Protein AF-A0A359GYM9-F1 (afdb_monomer_lite)

Radius of gyration: 19.68 Å; chains: 1; bounding box: 52×18×53 Å

Secondary structure (DSSP, 8-state):
--GGGS--TTSS-SSHHHHHHHHHHHTTS--------PPPP-TT-EEEEEEEEE-TTSPEEEEEE-B--HHHHHHHHHHHHHHHHHHHHTT-S---PPP--SB-----

Foldseek 3Di:
DQLLPDDPVPPDDSDDDVNVVSSVVCVPVDDDDDDDDDQDDDPQWDKDFDPPDADPVRHTDIDTRDWGDPVQQVVRVVVLVVVVVVCVVVPDPDDDGDHPDIDPDDDD

Sequence (108 aa):
MSAAKMSTFGESRNWGSEWKAFIMENADRGNTSYIQKTTLPYEGNYLDLDPSVKDPLGFPVTRITARYRENEKRIAAFASDKMEQWYLEAGATKVIKTGPGNAMGATT

pLDDT: mean 89.86, std 9.43, range [43.38, 97.88]

Structure (mmCIF, N/CA/C/O backbone):
data_AF-A0A359GYM9-F1
#
_entry.id   AF-A0A359GYM9-F1
#
loop_
_atom_site.group_PDB
_atom_site.id
_atom_site.type_symbol
_atom_site.label_atom_id
_atom_site.label_alt_id
_atom_site.label_comp_id
_atom_site.label_asym_id
_atom_site.label_entity_id
_atom_site.label_seq_id
_atom_site.pdbx_PDB_ins_code
_atom_site.Cartn_x
_atom_site.Cartn_y
_atom_site.Cartn_z
_atom_site.occupancy
_atom_site.B_iso_or_equiv
_atom_site.auth_seq_id
_atom_site.auth_comp_id
_atom_site.auth_asym_id
_atom_site.auth_atom_id
_atom_site.pdbx_PDB_model_num
ATOM 1 N N . MET A 1 1 ? -17.772 9.044 -3.019 1.00 46.84 1 MET A N 1
ATOM 2 C CA . MET A 1 1 ? -18.162 7.612 -3.041 1.00 46.84 1 MET A CA 1
ATOM 3 C C . MET A 1 1 ? -17.416 6.835 -1.943 1.00 46.84 1 MET A C 1
ATOM 5 O O . MET A 1 1 ? -16.571 6.015 -2.274 1.00 46.84 1 MET A O 1
ATOM 9 N N . SER A 1 2 ? -17.668 7.104 -0.654 1.00 70.44 2 SER A N 1
ATOM 10 C CA . SER A 1 2 ? -16.809 6.582 0.435 1.00 70.44 2 SER A CA 1
ATOM 11 C C . SER A 1 2 ? -17.488 5.488 1.274 1.00 70.44 2 SER A C 1
ATOM 13 O O . SER A 1 2 ? -17.045 4.345 1.265 1.00 70.44 2 SER A O 1
ATOM 15 N N . ALA A 1 3 ? -18.639 5.777 1.893 1.00 72.19 3 ALA A N 1
ATOM 16 C CA . ALA A 1 3 ? -19.253 4.854 2.853 1.00 72.19 3 ALA A CA 1
ATOM 17 C C . ALA A 1 3 ? -19.797 3.554 2.228 1.00 72.19 3 ALA A C 1
ATOM 19 O O . ALA A 1 3 ? -19.613 2.482 2.783 1.00 72.19 3 ALA A O 1
ATOM 20 N N . ALA A 1 4 ? -20.382 3.595 1.024 1.00 77.69 4 ALA A N 1
ATOM 21 C CA . ALA A 1 4 ? -20.973 2.402 0.400 1.00 77.69 4 ALA A CA 1
ATOM 22 C C . ALA A 1 4 ? -19.963 1.280 0.064 1.00 77.69 4 ALA A C 1
ATOM 24 O O . ALA A 1 4 ? -20.370 0.154 -0.207 1.00 77.69 4 ALA A O 1
ATOM 25 N N . LYS A 1 5 ? -18.658 1.585 0.059 1.00 79.38 5 LYS A N 1
ATOM 26 C CA . LYS A 1 5 ? -17.575 0.610 -0.143 1.00 79.38 5 LYS A CA 1
ATOM 27 C C . LYS A 1 5 ? -16.851 0.247 1.158 1.00 79.38 5 LYS A C 1
ATOM 29 O O . LYS A 1 5 ? -15.854 -0.468 1.098 1.00 79.38 5 LYS A O 1
ATOM 34 N N . MET A 1 6 ? -17.304 0.745 2.311 1.00 83.06 6 MET A N 1
ATOM 35 C CA . MET A 1 6 ? -16.672 0.417 3.585 1.00 83.06 6 MET A CA 1
ATOM 36 C C . MET A 1 6 ? -16.801 -1.079 3.876 1.00 83.06 6 MET A C 1
ATOM 38 O O . MET A 1 6 ? -17.811 -1.708 3.551 1.00 83.06 6 MET A O 1
ATOM 42 N N . SER A 1 7 ? -15.773 -1.646 4.503 1.00 85.88 7 SER A N 1
ATOM 43 C CA . SER A 1 7 ? -15.853 -3.010 5.011 1.00 85.88 7 SER A CA 1
ATOM 44 C C . SER A 1 7 ? -16.909 -3.079 6.110 1.00 85.88 7 SER A C 1
ATOM 46 O O . SER A 1 7 ? -16.894 -2.272 7.037 1.00 85.88 7 SER A O 1
ATOM 48 N N . THR A 1 8 ? -17.793 -4.069 6.031 1.00 89.69 8 THR A N 1
ATOM 49 C CA . THR A 1 8 ? -18.714 -4.416 7.122 1.00 89.69 8 THR A CA 1
ATOM 50 C C . THR A 1 8 ? -18.053 -5.315 8.165 1.00 89.69 8 THR A C 1
ATOM 52 O O . THR A 1 8 ? -18.725 -5.799 9.066 1.00 89.69 8 THR A O 1
ATOM 55 N N . PHE A 1 9 ? -16.755 -5.617 8.014 1.00 89.19 9 PHE A N 1
ATOM 56 C CA . PHE A 1 9 ? -16.003 -6.550 8.863 1.00 89.19 9 PHE A CA 1
ATOM 57 C C . PHE A 1 9 ? -16.665 -7.936 9.000 1.00 89.19 9 PHE A C 1
ATOM 59 O O . PHE A 1 9 ? -16.418 -8.655 9.964 1.00 89.19 9 PHE A O 1
ATOM 66 N N . GLY A 1 10 ? -17.499 -8.316 8.024 1.00 87.69 10 GLY A N 1
ATOM 67 C CA . GLY A 1 10 ? -18.267 -9.562 8.035 1.00 87.69 10 GLY A CA 1
ATOM 68 C C . GLY A 1 10 ? -19.548 -9.528 8.878 1.00 87.69 10 GLY A C 1
ATOM 69 O O . GLY A 1 10 ? -20.245 -10.535 8.927 1.00 87.69 10 GLY A O 1
ATOM 70 N N . GLU A 1 11 ? -19.890 -8.399 9.505 1.00 88.62 11 GLU A N 1
ATOM 71 C CA . GLU A 1 11 ? -21.064 -8.268 10.387 1.00 88.62 11 GLU A CA 1
ATOM 72 C C . GLU A 1 11 ? -22.378 -8.120 9.617 1.00 88.62 11 GLU A C 1
ATOM 74 O O . GLU A 1 11 ? -23.445 -8.461 10.119 1.00 88.62 11 GLU A O 1
ATOM 79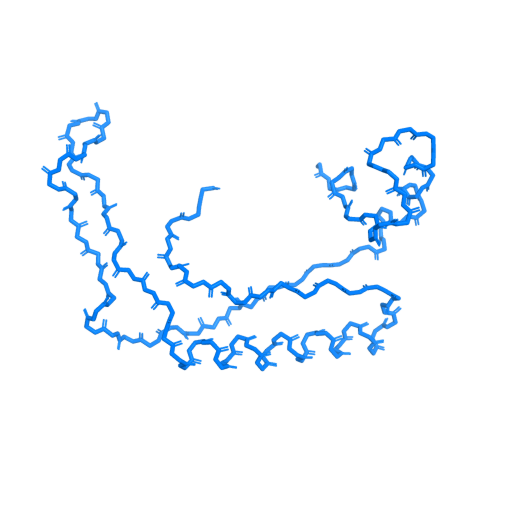 N N . SER A 1 12 ? -22.309 -7.651 8.372 1.00 90.19 12 SER A N 1
ATOM 80 C CA . SER A 1 12 ? -23.456 -7.605 7.470 1.00 90.19 12 SER A CA 1
ATOM 81 C C . SER A 1 12 ? -23.046 -7.922 6.039 1.00 90.19 12 SER A C 1
ATOM 83 O O . SER A 1 12 ? -21.888 -7.747 5.640 1.00 90.19 12 SER A O 1
ATOM 85 N N . ARG A 1 13 ? -24.022 -8.361 5.241 1.00 89.00 13 ARG A N 1
ATOM 86 C CA . ARG A 1 13 ? -23.883 -8.442 3.783 1.00 89.00 13 ARG A CA 1
ATOM 87 C C . ARG A 1 13 ? -23.616 -7.041 3.227 1.00 89.00 13 ARG A C 1
ATOM 89 O O . ARG A 1 13 ? -23.895 -6.035 3.864 1.00 89.00 13 ARG A O 1
ATOM 96 N N . ASN A 1 14 ? -23.094 -6.955 2.011 1.00 89.38 14 ASN A N 1
ATOM 97 C CA . ASN A 1 14 ? -22.810 -5.676 1.349 1.00 89.38 14 ASN A CA 1
ATOM 98 C C . ASN A 1 14 ? -24.021 -5.090 0.591 1.00 89.38 14 ASN A C 1
ATOM 100 O O . ASN A 1 14 ? -23.852 -4.286 -0.323 1.00 89.38 14 ASN A O 1
ATOM 104 N N . TRP A 1 15 ? -25.239 -5.521 0.928 1.00 90.75 15 TRP A N 1
ATOM 105 C CA . TRP A 1 15 ? -26.492 -5.064 0.327 1.00 90.75 15 TRP A CA 1
ATOM 106 C C . TRP A 1 15 ? -27.672 -5.309 1.280 1.00 90.75 15 TRP A C 1
ATOM 108 O O . TRP A 1 15 ? -27.562 -6.066 2.242 1.00 90.75 15 TRP A O 1
ATOM 118 N N . GLY A 1 16 ? -28.824 -4.693 0.997 1.00 94.38 16 GLY A N 1
ATOM 119 C CA . GLY A 1 16 ? -30.052 -4.879 1.782 1.00 94.38 16 GLY A CA 1
ATOM 120 C C . GLY A 1 16 ? -30.227 -3.870 2.922 1.00 94.38 16 GLY A C 1
ATOM 121 O O . GLY A 1 16 ? -29.498 -2.883 3.015 1.00 94.38 16 GLY A O 1
ATOM 122 N N . SER A 1 17 ? -31.257 -4.070 3.746 1.00 94.50 17 SER A N 1
ATOM 123 C CA . SER A 1 17 ? -31.628 -3.156 4.839 1.00 94.50 17 SER A CA 1
ATOM 124 C C . SER A 1 17 ? -30.606 -3.142 5.976 1.00 94.50 17 SER A C 1
ATOM 126 O O . SER A 1 17 ? -30.257 -2.063 6.445 1.00 94.50 17 SER A O 1
ATOM 128 N N . GLU A 1 18 ? -30.085 -4.306 6.371 1.00 93.62 18 GLU A N 1
ATOM 129 C CA . GLU A 1 18 ? -29.050 -4.426 7.411 1.00 93.62 18 GLU A CA 1
ATOM 130 C C . GLU A 1 18 ? -27.769 -3.687 7.021 1.00 93.62 18 GLU A C 1
ATOM 132 O O . GLU A 1 18 ? -27.245 -2.897 7.802 1.00 93.62 18 GLU A O 1
ATOM 137 N N . TRP A 1 19 ? -27.323 -3.856 5.774 1.00 94.00 19 TRP A N 1
ATOM 138 C CA . TRP A 1 19 ? -26.197 -3.104 5.231 1.00 94.00 19 TRP A CA 1
ATOM 139 C C . TRP A 1 19 ? -26.437 -1.596 5.311 1.00 94.00 19 TRP A C 1
ATOM 141 O O . TRP A 1 19 ? -25.589 -0.866 5.810 1.00 94.00 19 TRP A O 1
ATOM 151 N N . LYS A 1 20 ? -27.607 -1.112 4.866 1.00 93.44 20 LYS A N 1
ATOM 152 C CA . LYS A 1 20 ? -27.938 0.322 4.930 1.00 93.44 20 LYS A CA 1
ATOM 153 C C . LYS A 1 20 ? -27.894 0.846 6.365 1.00 93.44 20 LYS A C 1
ATOM 155 O O . LYS A 1 20 ? -27.373 1.936 6.572 1.00 93.44 20 LYS A O 1
ATOM 160 N N . ALA A 1 21 ? -28.415 0.088 7.332 1.00 94.19 21 ALA A N 1
ATOM 161 C CA . ALA A 1 21 ? -28.359 0.450 8.747 1.00 94.19 21 ALA A CA 1
ATOM 162 C C . ALA A 1 21 ? -26.911 0.541 9.249 1.00 94.19 21 ALA A C 1
ATOM 164 O O . ALA A 1 21 ? -26.530 1.564 9.812 1.00 94.19 21 ALA A O 1
ATOM 165 N N . PHE A 1 22 ? -26.086 -0.465 8.943 1.00 93.44 22 PHE A N 1
ATOM 166 C CA . PHE A 1 22 ? -24.664 -0.472 9.283 1.00 93.44 22 PHE A CA 1
ATOM 167 C C . PHE A 1 22 ? -23.921 0.736 8.694 1.00 93.44 22 PHE A C 1
ATOM 169 O O . PHE A 1 22 ? -23.166 1.404 9.400 1.00 93.44 22 PHE A O 1
ATOM 176 N N . ILE A 1 23 ? -24.153 1.044 7.411 1.00 92.38 23 ILE A N 1
ATOM 177 C CA . ILE A 1 23 ? -23.561 2.213 6.751 1.00 92.38 23 ILE A CA 1
ATOM 178 C C . ILE A 1 23 ? -24.010 3.505 7.438 1.00 92.38 23 ILE A C 1
ATOM 180 O O . ILE A 1 23 ? -23.170 4.352 7.714 1.00 92.38 23 ILE A O 1
ATOM 184 N N . MET A 1 24 ? -25.307 3.672 7.716 1.00 92.44 24 MET A N 1
ATOM 185 C CA . MET A 1 24 ? -25.819 4.885 8.368 1.00 92.44 24 MET A 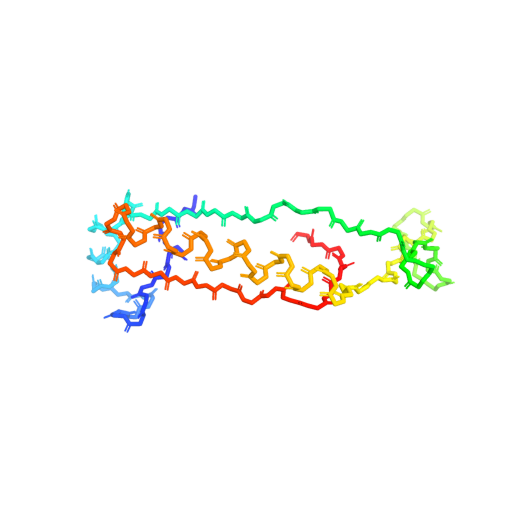CA 1
ATOM 186 C C . MET A 1 24 ? -25.194 5.117 9.744 1.00 92.44 24 MET A C 1
ATOM 188 O O . MET A 1 24 ? -24.936 6.261 10.098 1.00 92.44 24 MET A O 1
ATOM 192 N N . GLU A 1 25 ? -24.935 4.053 10.501 1.00 92.88 25 GLU A N 1
ATOM 193 C CA . GLU A 1 25 ? -24.310 4.153 11.819 1.00 92.88 25 GLU A CA 1
ATOM 194 C C . GLU A 1 25 ? -22.805 4.462 11.757 1.00 92.88 25 GLU A C 1
ATOM 196 O O . GLU A 1 25 ? -22.283 5.143 12.639 1.00 92.88 25 GLU A O 1
ATOM 201 N N . ASN A 1 26 ? -22.099 3.942 10.747 1.00 92.06 26 ASN A N 1
ATOM 202 C CA . ASN A 1 26 ? -20.634 3.905 10.747 1.00 92.06 26 ASN A CA 1
ATOM 203 C C . ASN A 1 26 ? -19.972 4.751 9.649 1.00 92.06 26 ASN A C 1
ATOM 205 O O . ASN A 1 26 ? -18.742 4.797 9.589 1.00 92.06 26 ASN A O 1
ATOM 209 N N . ALA A 1 27 ? -20.740 5.413 8.779 1.00 89.38 27 ALA A N 1
ATOM 210 C CA . ALA A 1 27 ? -20.216 6.140 7.618 1.00 89.38 27 ALA A CA 1
ATOM 211 C C . ALA A 1 27 ? -19.130 7.179 7.959 1.00 89.38 27 ALA A C 1
ATOM 213 O O . ALA A 1 27 ? -18.252 7.422 7.131 1.00 89.38 27 ALA A O 1
ATOM 214 N N . ASP A 1 28 ? -19.179 7.776 9.149 1.00 90.31 28 ASP A N 1
ATOM 215 C CA . ASP A 1 28 ? -18.234 8.772 9.665 1.00 90.31 28 ASP A CA 1
ATOM 216 C C . ASP A 1 28 ? -17.277 8.221 10.742 1.00 90.31 28 ASP A C 1
ATOM 218 O O . ASP A 1 28 ? -16.428 8.950 11.250 1.00 90.31 28 ASP A O 1
ATOM 222 N N . ARG A 1 29 ? -17.363 6.922 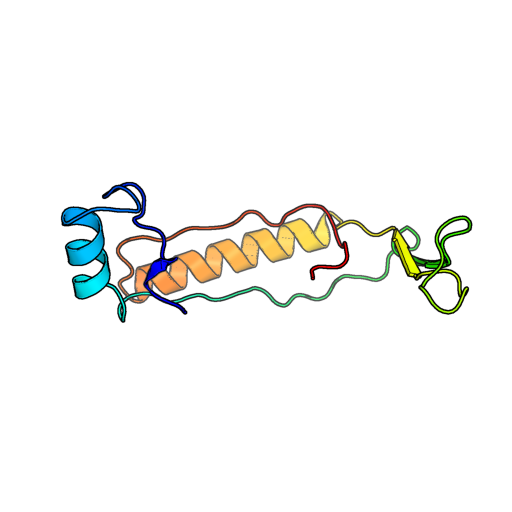11.055 1.00 91.25 29 ARG A N 1
ATOM 223 C CA . ARG A 1 29 ? -16.557 6.236 12.085 1.00 91.25 29 ARG A CA 1
ATOM 224 C C . ARG A 1 29 ? -15.396 5.426 11.508 1.00 91.25 29 ARG A C 1
ATOM 226 O O . ARG A 1 29 ? -14.746 4.661 12.216 1.00 91.25 29 ARG A O 1
ATOM 233 N N . GLY A 1 30 ? -15.144 5.568 10.209 1.00 88.38 30 GLY A N 1
ATOM 234 C CA . GLY A 1 30 ? -14.039 4.923 9.510 1.00 88.38 30 GLY A CA 1
ATOM 235 C C . GLY A 1 30 ? -12.835 5.848 9.358 1.00 88.38 30 GLY A C 1
ATOM 236 O O . GLY A 1 30 ? -12.976 7.028 9.045 1.00 88.38 30 GLY A O 1
ATOM 237 N N . ASN A 1 31 ? -11.635 5.296 9.511 1.00 90.81 31 ASN A N 1
ATOM 238 C CA . ASN A 1 31 ? -10.387 5.981 9.191 1.00 90.81 31 ASN A CA 1
ATOM 239 C C . ASN A 1 31 ? -9.468 5.036 8.401 1.00 90.81 31 ASN A C 1
ATOM 241 O O . ASN A 1 31 ? -9.590 3.814 8.480 1.00 90.81 31 ASN A O 1
ATOM 245 N N . THR A 1 32 ? -8.571 5.592 7.592 1.00 89.94 32 THR A N 1
ATOM 246 C CA . THR A 1 32 ? -7.567 4.837 6.842 1.00 89.94 32 THR A CA 1
ATOM 247 C C . THR A 1 32 ? -6.248 5.588 6.880 1.00 89.94 32 THR A C 1
ATOM 249 O O . THR A 1 32 ? -6.204 6.800 6.683 1.00 89.94 32 THR A O 1
ATOM 252 N N . SER A 1 33 ? -5.165 4.849 7.075 1.00 89.38 33 SER A N 1
ATOM 253 C CA . SER A 1 33 ? -3.800 5.341 6.941 1.00 89.38 33 SER A CA 1
ATOM 254 C C . SER A 1 33 ? -3.003 4.396 6.050 1.00 89.38 33 SER A C 1
ATOM 256 O O . SER A 1 33 ? -3.413 3.267 5.774 1.00 89.38 33 SER A O 1
ATOM 258 N N . TYR A 1 34 ? -1.874 4.884 5.547 1.00 89.12 34 TYR A N 1
ATOM 259 C CA . TYR A 1 34 ? -1.004 4.142 4.648 1.00 89.12 34 TYR A CA 1
ATOM 260 C C . TYR A 1 34 ? 0.459 4.425 4.980 1.00 89.12 34 TYR A C 1
ATOM 262 O O . TYR A 1 34 ? 0.790 5.449 5.577 1.00 89.12 34 TYR A O 1
ATOM 270 N N . ILE A 1 35 ? 1.333 3.500 4.590 1.00 88.06 35 ILE A N 1
ATOM 271 C CA . ILE A 1 35 ? 2.768 3.595 4.852 1.00 88.06 35 ILE A CA 1
ATOM 272 C C . ILE A 1 35 ? 3.453 4.222 3.647 1.00 88.06 35 ILE A C 1
ATOM 274 O O . ILE A 1 35 ? 3.384 3.696 2.536 1.00 88.06 35 ILE A O 1
ATOM 278 N N . GLN A 1 36 ? 4.198 5.292 3.897 1.00 88.12 36 GLN A N 1
ATOM 279 C CA . GLN A 1 36 ? 5.246 5.754 2.998 1.00 88.12 36 GLN A CA 1
ATOM 280 C C . GLN A 1 36 ? 6.587 5.389 3.617 1.00 88.12 36 GLN A C 1
ATOM 282 O O . GLN A 1 36 ? 6.918 5.813 4.720 1.00 88.12 36 GLN A O 1
ATOM 287 N N . LYS A 1 37 ? 7.350 4.566 2.908 1.00 87.94 37 LYS A N 1
ATOM 288 C CA . LYS A 1 37 ? 8.689 4.149 3.316 1.00 87.94 37 LYS A CA 1
ATOM 289 C C . LYS A 1 37 ? 9.644 4.301 2.150 1.00 87.94 37 LYS A C 1
ATOM 291 O O . LYS A 1 37 ? 9.243 4.196 0.990 1.00 87.94 37 LYS A O 1
ATOM 296 N N . THR A 1 38 ? 10.917 4.475 2.465 1.00 89.44 38 THR A N 1
ATOM 297 C CA . THR A 1 38 ? 11.980 4.447 1.462 1.00 89.44 38 THR A CA 1
ATOM 298 C C . THR A 1 38 ? 12.192 3.017 0.972 1.00 89.44 38 THR A C 1
ATOM 300 O O . THR A 1 38 ? 12.254 2.077 1.765 1.00 89.44 38 THR A O 1
ATOM 303 N N . THR A 1 39 ? 12.300 2.844 -0.343 1.00 91.31 39 THR A N 1
ATOM 304 C CA . THR A 1 39 ? 12.841 1.623 -0.952 1.00 91.31 39 THR A CA 1
ATOM 305 C C . THR A 1 39 ? 14.309 1.873 -1.249 1.00 91.31 39 THR A C 1
ATOM 307 O O . THR A 1 39 ? 14.632 2.870 -1.894 1.00 91.31 39 THR A O 1
ATOM 310 N N . LEU A 1 40 ? 15.194 0.993 -0.788 1.00 94.50 40 LEU A N 1
ATOM 311 C CA . LEU A 1 40 ? 16.616 1.132 -1.093 1.00 94.50 40 LEU A CA 1
ATOM 312 C C . LEU A 1 40 ? 16.901 0.857 -2.583 1.00 94.50 40 LEU A C 1
ATOM 314 O O . LEU A 1 40 ? 16.151 0.116 -3.230 1.00 94.50 40 LEU A O 1
ATOM 318 N N . PRO A 1 41 ? 17.973 1.440 -3.149 1.00 94.19 41 PRO A N 1
ATOM 319 C CA . PRO A 1 41 ? 18.381 1.136 -4.512 1.00 94.19 41 PRO A CA 1
ATOM 320 C C . PRO A 1 41 ? 18.923 -0.296 -4.577 1.00 94.19 41 PRO A C 1
ATOM 322 O O . PRO A 1 41 ? 19.839 -0.665 -3.845 1.00 94.19 41 PRO A O 1
ATOM 325 N N . TYR A 1 42 ? 18.356 -1.105 -5.468 1.00 95.56 42 TYR A N 1
ATOM 326 C CA . TYR A 1 42 ? 18.809 -2.465 -5.743 1.00 95.56 42 TYR A CA 1
ATOM 327 C C . TYR A 1 42 ? 19.013 -2.609 -7.243 1.00 95.56 42 TYR A C 1
ATOM 329 O O . TYR A 1 42 ? 18.116 -2.253 -7.998 1.00 95.56 42 TYR A O 1
ATOM 337 N N . GLU A 1 43 ? 20.125 -3.201 -7.678 1.00 96.00 43 GLU A N 1
ATOM 338 C CA . GLU A 1 43 ? 20.397 -3.414 -9.111 1.00 96.00 43 GLU A CA 1
ATOM 339 C C . GLU A 1 43 ? 19.273 -4.190 -9.812 1.00 96.00 43 GLU A C 1
ATOM 341 O O . GLU A 1 43 ? 18.887 -3.880 -10.932 1.00 96.00 43 GLU A O 1
ATOM 346 N N . GLY A 1 44 ? 18.676 -5.165 -9.119 1.00 94.25 44 GLY A N 1
ATOM 347 C CA . GLY A 1 44 ? 17.544 -5.937 -9.637 1.00 94.25 44 GLY A CA 1
ATOM 348 C C . GLY A 1 44 ? 16.194 -5.208 -9.630 1.00 94.25 44 GLY A C 1
ATOM 349 O O . GLY A 1 44 ? 15.189 -5.858 -9.901 1.00 94.25 44 GLY A O 1
ATOM 350 N N . ASN A 1 45 ? 16.149 -3.925 -9.259 1.00 94.94 45 ASN A N 1
ATOM 351 C CA . ASN A 1 45 ? 14.964 -3.074 -9.336 1.00 94.94 45 ASN A CA 1
ATOM 352 C C . ASN A 1 45 ? 15.230 -1.945 -10.340 1.00 94.94 45 ASN A C 1
ATOM 354 O O . ASN A 1 45 ? 15.940 -0.993 -10.026 1.00 94.94 45 ASN A O 1
ATOM 358 N N . TYR A 1 46 ? 14.646 -2.040 -11.532 1.00 94.69 46 TYR A N 1
ATOM 359 C CA . TYR A 1 46 ? 14.909 -1.110 -12.629 1.00 94.69 46 TYR A CA 1
ATOM 360 C C . TYR A 1 46 ? 13.674 -0.864 -13.502 1.00 94.69 46 TYR A C 1
ATOM 362 O O . TYR A 1 46 ? 12.655 -1.559 -13.409 1.00 94.69 46 TYR A O 1
ATOM 370 N N . LEU A 1 47 ? 13.796 0.157 -14.350 1.00 95.06 47 LEU A N 1
ATOM 371 C CA . LEU A 1 47 ? 12.832 0.540 -15.373 1.00 95.06 47 LEU A CA 1
ATOM 372 C C . LEU A 1 47 ? 13.503 0.418 -16.738 1.00 95.06 47 LEU A C 1
ATOM 374 O O . LEU A 1 47 ? 14.622 0.898 -16.919 1.00 95.06 47 LEU A O 1
ATOM 378 N N . ASP A 1 48 ? 12.815 -0.207 -17.683 1.00 95.94 48 ASP A N 1
ATOM 379 C CA . ASP A 1 48 ? 13.228 -0.284 -19.080 1.00 95.94 48 ASP A CA 1
ATOM 380 C C . ASP A 1 48 ? 12.027 -0.090 -20.016 1.00 95.94 48 ASP A C 1
ATOM 382 O O . ASP A 1 48 ? 10.901 0.129 -19.567 1.00 95.94 48 ASP A O 1
ATOM 386 N N . LEU A 1 49 ? 12.268 -0.088 -21.326 1.00 97.19 49 LEU A N 1
ATOM 387 C CA . LEU A 1 49 ? 11.204 -0.027 -22.327 1.00 97.19 49 LEU A CA 1
ATOM 388 C C . LEU A 1 49 ? 10.779 -1.444 -22.712 1.00 97.19 49 LEU A C 1
ATOM 390 O O . LEU A 1 49 ? 11.628 -2.309 -22.942 1.00 97.19 49 LEU A O 1
ATOM 394 N N . ASP A 1 50 ? 9.473 -1.684 -22.809 1.00 96.06 50 ASP A N 1
ATOM 395 C CA . ASP A 1 50 ? 8.961 -2.968 -23.271 1.00 96.06 50 ASP A CA 1
ATOM 396 C C . ASP A 1 50 ? 9.317 -3.174 -24.756 1.00 96.06 50 ASP A C 1
ATOM 398 O O . ASP A 1 50 ? 9.020 -2.312 -25.587 1.00 96.06 50 ASP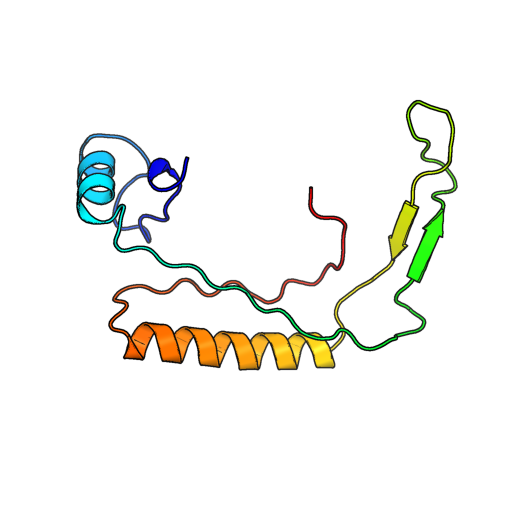 A O 1
ATOM 402 N N . PRO A 1 51 ? 9.943 -4.303 -25.135 1.00 95.50 51 PRO A N 1
ATOM 403 C CA . PRO A 1 51 ? 10.373 -4.527 -26.514 1.00 95.50 51 PRO A CA 1
ATOM 404 C C . PRO A 1 51 ? 9.211 -4.803 -27.481 1.00 95.50 51 PRO A C 1
ATOM 406 O O . PRO A 1 51 ? 9.409 -4.773 -28.695 1.00 95.50 51 PRO A O 1
ATOM 409 N N . SER A 1 52 ? 8.019 -5.115 -26.965 1.00 96.81 52 SER A N 1
ATOM 410 C CA . SER A 1 52 ? 6.879 -5.618 -27.739 1.00 96.81 52 SER A CA 1
ATOM 411 C C . SER A 1 52 ? 5.616 -4.769 -27.608 1.00 96.81 52 SER A C 1
ATOM 413 O O . SER A 1 52 ? 4.813 -4.724 -28.540 1.00 96.81 52 SER A O 1
ATOM 415 N N . VAL A 1 53 ? 5.439 -4.081 -26.480 1.00 97.25 53 VAL A N 1
ATOM 416 C CA . VAL A 1 53 ? 4.238 -3.297 -26.186 1.00 97.25 53 VAL A CA 1
ATOM 417 C C . VAL A 1 53 ? 4.476 -1.824 -26.492 1.00 97.25 53 VAL A C 1
ATOM 419 O O . VAL A 1 53 ? 5.451 -1.222 -26.042 1.00 97.25 53 VAL A O 1
ATOM 422 N N . LYS A 1 54 ? 3.546 -1.234 -27.243 1.00 97.69 54 LYS A N 1
ATOM 423 C CA . LYS A 1 54 ? 3.565 0.176 -27.629 1.00 97.69 54 LYS A CA 1
ATOM 424 C C . LYS A 1 54 ? 2.294 0.884 -27.183 1.00 97.69 54 LYS A C 1
ATOM 426 O O . LYS A 1 54 ? 1.232 0.268 -27.103 1.00 97.69 54 LYS A O 1
ATOM 431 N N . ASP A 1 55 ? 2.418 2.172 -26.908 1.00 96.38 55 ASP A N 1
ATOM 432 C CA . ASP A 1 55 ? 1.285 3.057 -26.672 1.00 96.38 55 ASP A CA 1
ATOM 433 C C . ASP A 1 55 ? 0.521 3.357 -27.988 1.00 96.38 55 ASP A C 1
ATOM 435 O O . ASP A 1 55 ? 0.965 2.965 -29.076 1.00 96.38 55 ASP A O 1
ATOM 439 N N . PRO A 1 56 ? -0.628 4.058 -27.934 1.00 97.88 56 PRO A N 1
ATOM 440 C CA . PRO A 1 56 ? -1.395 4.411 -29.133 1.00 97.88 56 PRO A CA 1
ATOM 441 C C . PRO A 1 56 ? -0.657 5.304 -30.143 1.00 97.88 56 PRO A C 1
ATOM 443 O O . PRO A 1 56 ? -1.108 5.429 -31.280 1.00 97.88 56 PRO A O 1
ATOM 446 N N . LEU A 1 57 ? 0.450 5.934 -29.745 1.00 97.38 57 LEU A N 1
ATOM 447 C CA . LEU A 1 57 ? 1.286 6.778 -30.600 1.00 97.38 57 LEU A CA 1
ATOM 448 C C . LEU A 1 57 ? 2.467 5.999 -31.208 1.00 97.38 57 LEU A C 1
ATOM 450 O O . LEU A 1 57 ? 3.213 6.543 -32.019 1.00 97.38 57 LEU A O 1
ATOM 454 N N . GLY A 1 58 ? 2.618 4.716 -30.864 1.00 97.00 58 GLY A N 1
ATOM 455 C CA . GLY A 1 58 ? 3.642 3.822 -31.396 1.00 97.00 58 GLY A CA 1
ATOM 456 C C . GLY A 1 58 ? 4.955 3.801 -30.606 1.00 97.00 58 GLY A C 1
ATOM 457 O O . GLY A 1 58 ? 5.914 3.174 -31.076 1.00 97.00 58 GLY A O 1
ATOM 458 N N . PHE A 1 59 ? 5.018 4.430 -29.428 1.00 97.69 59 PHE A N 1
ATOM 459 C CA . PHE A 1 59 ? 6.207 4.432 -28.572 1.00 97.69 59 PHE A CA 1
ATOM 460 C C . PHE A 1 59 ? 6.226 3.225 -27.625 1.00 97.69 59 PHE A C 1
ATOM 462 O O . PHE A 1 59 ? 5.177 2.865 -27.090 1.00 97.69 59 PHE A O 1
ATOM 469 N N . PRO A 1 60 ? 7.390 2.586 -27.391 1.00 97.75 60 PRO A N 1
ATOM 470 C CA . PRO A 1 60 ? 7.520 1.538 -26.381 1.00 97.75 60 PRO A CA 1
ATOM 471 C C . PRO A 1 60 ? 7.062 2.014 -24.997 1.00 97.75 60 PRO A C 1
ATOM 473 O O . PRO A 1 60 ? 7.460 3.092 -24.554 1.00 97.75 60 PRO A O 1
ATOM 476 N N . VAL A 1 61 ? 6.251 1.213 -24.303 1.00 96.19 61 VAL A N 1
ATOM 477 C CA . VAL A 1 61 ? 5.789 1.551 -22.944 1.00 96.19 61 VAL A CA 1
ATOM 478 C C . VAL A 1 61 ? 6.865 1.252 -21.899 1.00 96.19 61 VAL A C 1
ATOM 480 O O . VAL A 1 61 ? 7.682 0.351 -22.076 1.00 96.19 61 VAL A O 1
ATOM 483 N N . THR A 1 62 ? 6.849 1.964 -20.773 1.00 95.25 62 THR A N 1
ATOM 484 C CA . THR A 1 62 ? 7.736 1.662 -19.641 1.00 95.25 62 THR A CA 1
ATOM 485 C C . THR A 1 62 ? 7.343 0.344 -18.976 1.00 95.25 62 THR A C 1
ATOM 487 O O . THR A 1 62 ? 6.195 0.159 -18.566 1.00 95.25 62 THR A O 1
ATOM 490 N N . ARG A 1 63 ? 8.316 -0.546 -18.788 1.00 94.19 63 ARG A N 1
ATOM 491 C CA . ARG A 1 63 ? 8.196 -1.793 -18.036 1.00 94.19 63 ARG A CA 1
ATOM 492 C C . ARG A 1 63 ? 8.935 -1.679 -16.704 1.00 94.19 63 ARG A C 1
ATOM 494 O O . ARG A 1 63 ? 10.047 -1.164 -16.620 1.00 94.19 63 ARG A O 1
ATOM 501 N N . ILE A 1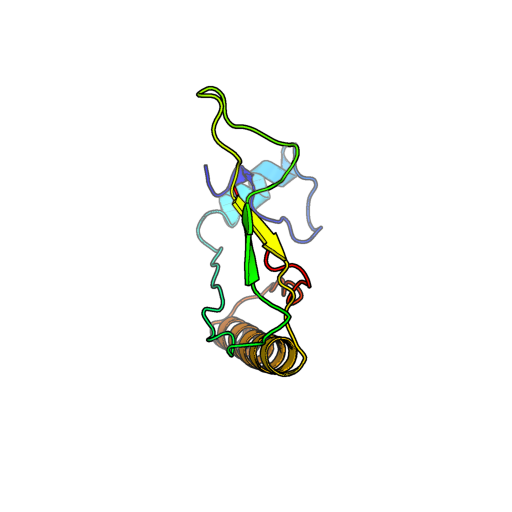 64 ? 8.293 -2.170 -15.642 1.00 93.94 64 ILE A N 1
ATOM 502 C CA . ILE A 1 64 ? 8.827 -2.121 -14.276 1.00 93.94 64 ILE A CA 1
ATOM 503 C C . ILE A 1 64 ? 9.243 -3.519 -13.823 1.00 93.94 64 ILE A C 1
ATOM 505 O O . ILE A 1 64 ? 8.397 -4.378 -13.559 1.00 93.94 64 ILE A O 1
ATOM 509 N N . THR A 1 65 ? 10.547 -3.725 -13.650 1.00 93.56 65 THR A N 1
ATOM 510 C CA . THR A 1 65 ? 11.098 -4.941 -13.043 1.00 93.56 65 THR A CA 1
ATOM 511 C C . THR A 1 65 ? 11.562 -4.608 -11.638 1.00 93.56 65 THR A C 1
ATOM 513 O O . THR A 1 65 ? 12.716 -4.263 -11.417 1.00 93.56 65 THR A O 1
ATOM 516 N N . ALA A 1 66 ? 10.642 -4.669 -10.675 1.00 92.62 66 ALA A N 1
ATOM 517 C CA . ALA A 1 66 ? 10.947 -4.334 -9.289 1.00 92.62 66 ALA A CA 1
ATOM 518 C C . ALA A 1 66 ? 10.132 -5.172 -8.293 1.00 92.62 66 ALA A C 1
ATOM 520 O O . ALA A 1 66 ? 8.952 -5.475 -8.511 1.00 92.62 66 ALA A O 1
ATOM 521 N N . ARG A 1 67 ? 10.758 -5.559 -7.177 1.00 92.12 67 ARG A N 1
ATOM 522 C CA . ARG A 1 67 ? 10.119 -6.274 -6.057 1.00 92.12 67 ARG A CA 1
ATOM 523 C C . ARG A 1 67 ? 10.618 -5.720 -4.726 1.00 92.12 67 ARG A C 1
ATOM 525 O O . ARG A 1 67 ? 11.774 -5.308 -4.619 1.00 92.12 67 ARG A O 1
ATOM 532 N N . TYR A 1 68 ? 9.763 -5.739 -3.704 1.00 91.88 68 TYR A N 1
ATOM 533 C CA . TYR A 1 68 ? 10.198 -5.413 -2.345 1.00 91.88 68 TYR A CA 1
ATOM 534 C C . TYR A 1 68 ? 11.208 -6.447 -1.848 1.00 91.88 68 TYR A C 1
ATOM 536 O O . TYR A 1 68 ? 10.970 -7.656 -1.956 1.00 91.88 68 TYR A O 1
ATOM 544 N N . ARG A 1 69 ? 12.333 -5.974 -1.303 1.00 91.94 69 ARG A N 1
ATOM 545 C CA . ARG A 1 69 ? 13.322 -6.830 -0.651 1.00 91.94 69 ARG A CA 1
ATOM 546 C C . ARG A 1 69 ? 12.998 -6.940 0.833 1.00 91.94 69 ARG A C 1
ATOM 548 O O . ARG A 1 69 ? 12.020 -6.387 1.336 1.00 91.94 69 ARG A O 1
ATOM 555 N N . GLU A 1 70 ? 13.812 -7.719 1.526 1.00 93.06 70 GLU A N 1
ATOM 556 C CA . GLU A 1 70 ? 13.595 -8.051 2.930 1.00 93.06 70 GLU A CA 1
ATOM 557 C C . GLU A 1 70 ? 13.551 -6.809 3.833 1.00 93.06 70 GLU A C 1
ATOM 559 O O . GLU A 1 70 ? 12.716 -6.730 4.729 1.00 93.06 70 GLU A O 1
ATOM 564 N N . ASN A 1 71 ? 14.380 -5.800 3.548 1.00 93.44 71 ASN A N 1
ATOM 565 C CA . ASN A 1 71 ? 14.360 -4.526 4.264 1.00 93.44 71 ASN A CA 1
ATOM 566 C C . ASN A 1 71 ? 12.981 -3.849 4.194 1.00 93.44 71 ASN A C 1
ATOM 568 O O . ASN A 1 71 ? 12.404 -3.492 5.220 1.00 93.44 71 ASN A O 1
ATOM 572 N N . GLU A 1 72 ? 12.412 -3.731 2.992 1.00 93.19 72 GLU A N 1
ATOM 573 C CA . GLU A 1 72 ? 11.113 -3.086 2.800 1.00 93.19 72 GLU A CA 1
ATOM 574 C C . GLU A 1 72 ? 9.983 -3.869 3.465 1.00 93.19 72 GLU A C 1
ATOM 576 O O . GLU A 1 72 ? 9.067 -3.258 4.012 1.00 93.19 72 GLU A O 1
ATOM 581 N N . LYS A 1 73 ? 10.058 -5.204 3.452 1.00 91.62 73 LYS A N 1
ATOM 582 C CA . LYS A 1 73 ? 9.084 -6.064 4.135 1.00 91.62 73 LYS A CA 1
ATOM 583 C C . LYS A 1 73 ? 9.130 -5.865 5.647 1.00 91.62 73 LYS A C 1
ATOM 585 O O . LYS A 1 73 ? 8.078 -5.740 6.265 1.00 91.62 73 LYS A O 1
ATOM 590 N N . ARG A 1 74 ? 10.329 -5.778 6.230 1.00 93.25 74 ARG A N 1
ATOM 591 C CA . ARG A 1 74 ? 10.518 -5.546 7.671 1.00 93.25 74 ARG A CA 1
ATOM 592 C C . ARG A 1 74 ? 10.019 -4.173 8.102 1.00 93.25 74 ARG A C 1
ATOM 594 O O . ARG A 1 74 ? 9.270 -4.089 9.069 1.00 93.25 74 ARG A O 1
ATOM 601 N N . ILE A 1 75 ? 10.376 -3.117 7.367 1.00 93.56 75 ILE A N 1
ATOM 602 C CA . ILE A 1 75 ? 9.906 -1.755 7.665 1.00 93.56 75 ILE A CA 1
ATOM 603 C C . ILE A 1 75 ? 8.381 -1.675 7.526 1.00 93.56 75 ILE A C 1
ATOM 605 O O . ILE A 1 75 ? 7.723 -1.105 8.392 1.00 93.56 75 ILE A O 1
ATOM 609 N N . ALA A 1 76 ? 7.805 -2.277 6.479 1.00 92.31 76 ALA A N 1
ATOM 610 C CA . ALA A 1 76 ? 6.359 -2.295 6.284 1.00 92.31 76 ALA A CA 1
ATOM 611 C C . ALA A 1 76 ? 5.629 -3.067 7.394 1.00 92.31 76 ALA A C 1
ATOM 613 O O . ALA A 1 76 ? 4.603 -2.593 7.877 1.00 92.31 76 ALA A O 1
ATOM 614 N N . ALA A 1 77 ? 6.157 -4.217 7.826 1.00 92.38 77 ALA A N 1
ATOM 615 C CA . ALA A 1 77 ? 5.592 -4.985 8.933 1.00 92.38 77 ALA A CA 1
ATOM 616 C C . ALA A 1 77 ? 5.617 -4.179 10.239 1.00 92.38 77 ALA A C 1
ATOM 618 O O . ALA A 1 77 ? 4.567 -3.973 10.841 1.00 92.38 77 ALA A O 1
ATOM 619 N N . PHE A 1 78 ? 6.782 -3.629 10.597 1.00 93.56 78 PHE A N 1
ATOM 620 C CA . PHE A 1 78 ? 6.950 -2.813 11.798 1.00 93.56 78 PHE A CA 1
ATOM 621 C C . PHE A 1 78 ? 6.026 -1.588 11.815 1.00 93.56 78 PHE A C 1
ATOM 623 O O . PHE A 1 78 ? 5.347 -1.328 12.807 1.00 93.56 78 PHE A O 1
ATOM 630 N N . ALA A 1 79 ? 5.972 -0.834 10.713 1.00 94.25 79 ALA A N 1
ATOM 631 C CA . ALA A 1 79 ? 5.108 0.337 10.620 1.00 94.25 79 ALA A CA 1
ATOM 632 C C . ALA A 1 79 ? 3.622 -0.054 10.697 1.00 94.25 79 ALA A C 1
ATOM 634 O O . ALA A 1 79 ? 2.852 0.622 11.373 1.00 94.25 79 ALA A O 1
ATOM 635 N N . SER A 1 80 ? 3.232 -1.175 10.079 1.00 93.50 80 SER A N 1
ATOM 636 C CA . SER A 1 80 ? 1.850 -1.669 10.136 1.00 93.50 80 SER A CA 1
ATOM 637 C C . SER A 1 80 ? 1.447 -2.091 11.553 1.00 93.50 80 SER A C 1
ATOM 639 O O . SER A 1 80 ? 0.326 -1.806 11.962 1.00 93.50 80 SER A O 1
ATOM 641 N N . ASP A 1 81 ? 2.349 -2.731 12.311 1.00 94.56 81 ASP A N 1
ATOM 642 C CA . ASP A 1 81 ? 2.129 -3.072 13.728 1.00 94.56 81 ASP A CA 1
ATOM 643 C C . ASP A 1 81 ? 1.900 -1.809 14.569 1.00 94.56 81 ASP A C 1
ATOM 645 O O . ASP A 1 81 ? 1.005 -1.756 15.411 1.00 94.56 81 ASP A O 1
ATOM 649 N N . LYS A 1 82 ? 2.686 -0.756 14.315 1.00 95.44 82 LYS A N 1
ATOM 650 C CA . LYS A 1 82 ? 2.545 0.525 15.018 1.00 95.44 82 LYS A CA 1
ATOM 651 C C . LYS A 1 82 ? 1.243 1.244 14.682 1.00 95.44 82 LYS A C 1
ATOM 653 O O . LYS A 1 82 ? 0.608 1.785 15.579 1.00 95.44 82 LYS A O 1
ATOM 658 N N . MET A 1 83 ? 0.825 1.224 13.421 1.00 95.12 83 MET A N 1
ATOM 659 C CA . MET A 1 83 ? -0.445 1.823 13.002 1.00 95.12 83 MET A CA 1
ATOM 660 C C . MET A 1 83 ? -1.648 1.117 13.632 1.00 95.12 83 MET A C 1
ATOM 662 O O . MET A 1 83 ? -2.566 1.784 14.100 1.00 95.12 83 MET A O 1
ATOM 666 N N . GLU A 1 84 ? -1.640 -0.219 13.670 1.00 95.25 84 GLU A N 1
ATOM 667 C CA . GLU A 1 84 ? -2.674 -0.997 14.360 1.00 95.25 84 GLU A CA 1
ATOM 668 C C . GLU A 1 84 ? -2.736 -0.633 15.845 1.00 95.25 84 GLU A C 1
ATOM 670 O O . GLU A 1 84 ? -3.815 -0.316 16.348 1.00 95.25 84 GLU A O 1
ATOM 675 N N . GLN A 1 85 ? -1.579 -0.581 16.515 1.00 96.25 85 GLN A N 1
ATOM 676 C CA . GLN A 1 85 ? -1.485 -0.146 17.907 1.00 96.25 85 GLN A CA 1
ATOM 677 C C . GLN A 1 85 ? -2.127 1.238 18.112 1.00 96.25 85 GLN A C 1
ATOM 679 O O . GLN A 1 85 ? -2.965 1.393 18.996 1.00 96.25 85 GLN A O 1
ATOM 684 N N . TRP A 1 86 ? -1.792 2.230 17.281 1.00 96.38 86 TRP A N 1
ATOM 685 C CA . TRP A 1 86 ? -2.345 3.583 17.407 1.00 96.38 86 TRP A CA 1
ATOM 686 C C . TRP A 1 86 ? -3.860 3.637 17.223 1.00 96.38 86 TRP A C 1
ATOM 688 O O . TRP A 1 86 ? -4.529 4.367 17.948 1.00 96.38 86 TRP A O 1
ATOM 698 N N . TYR A 1 87 ? -4.423 2.874 16.283 1.00 96.56 87 TYR A N 1
ATOM 699 C CA . TYR A 1 87 ? -5.876 2.837 16.116 1.00 96.56 87 TYR A CA 1
ATOM 700 C C . TYR A 1 87 ? -6.579 2.184 17.300 1.00 96.56 87 TYR A C 1
ATOM 702 O O . TYR A 1 87 ? -7.612 2.692 17.732 1.00 96.56 87 TYR A O 1
ATOM 710 N N . LEU A 1 88 ? -6.027 1.095 17.843 1.00 96.56 88 LEU A N 1
ATOM 711 C CA . LEU A 1 88 ? -6.571 0.464 19.046 1.00 96.56 88 LEU A CA 1
ATOM 712 C C . LEU A 1 88 ? -6.533 1.432 20.237 1.00 96.56 88 LEU A C 1
ATOM 714 O O . LEU A 1 88 ? -7.532 1.581 20.935 1.00 96.56 88 LEU A O 1
ATOM 718 N N . GLU A 1 89 ? -5.423 2.151 20.423 1.00 97.69 89 GLU A N 1
ATOM 719 C CA . GLU A 1 89 ? -5.284 3.183 21.461 1.00 97.69 89 GLU A CA 1
ATOM 720 C C . GLU A 1 89 ? -6.229 4.378 21.243 1.00 97.69 89 GLU A C 1
ATOM 722 O O . GLU A 1 89 ? -6.727 4.954 22.207 1.00 97.69 89 GLU A O 1
ATOM 727 N N . ALA A 1 90 ? -6.540 4.717 19.989 1.00 96.19 90 ALA A N 1
ATOM 728 C CA . ALA A 1 90 ? -7.526 5.739 19.632 1.00 96.19 90 ALA A CA 1
ATOM 729 C C . ALA A 1 90 ? -8.990 5.267 19.769 1.00 96.19 90 ALA A C 1
ATOM 731 O O . ALA A 1 90 ? -9.907 6.045 19.503 1.00 96.19 90 ALA A O 1
ATOM 732 N N . GLY A 1 91 ? -9.227 4.015 20.179 1.00 96.44 91 GLY A N 1
ATOM 733 C CA . GLY A 1 91 ? -10.562 3.467 20.427 1.00 96.44 91 GLY A CA 1
ATOM 734 C C . GLY A 1 91 ? -11.205 2.751 19.237 1.00 96.44 91 GLY A C 1
ATOM 735 O O . GLY A 1 91 ? -12.418 2.539 19.239 1.00 96.44 91 GLY A O 1
ATOM 736 N N . ALA A 1 92 ? -10.435 2.363 18.217 1.00 95.62 92 ALA A N 1
ATOM 737 C CA . ALA A 1 92 ? -10.961 1.549 17.125 1.00 95.62 92 ALA A CA 1
ATOM 738 C C . ALA A 1 92 ? -11.435 0.180 17.643 1.00 95.62 92 ALA A C 1
ATOM 740 O O . ALA A 1 92 ? -10.686 -0.558 18.279 1.00 95.62 92 ALA A O 1
ATOM 741 N N . THR A 1 93 ? -12.674 -0.189 17.321 1.00 93.94 93 THR A N 1
ATOM 742 C CA . THR A 1 93 ? -13.263 -1.488 17.694 1.00 93.94 93 THR A CA 1
ATOM 743 C C . THR A 1 93 ? -12.976 -2.587 16.672 1.00 93.94 93 THR A C 1
ATOM 745 O O . THR A 1 93 ? -13.082 -3.774 16.982 1.00 93.94 93 THR A O 1
ATOM 748 N N . LYS A 1 94 ? -12.613 -2.201 15.444 1.00 92.94 94 LYS A N 1
ATOM 749 C CA . LYS A 1 94 ? -12.239 -3.093 14.345 1.00 92.94 94 LYS A CA 1
ATOM 750 C C . LYS A 1 94 ? -11.077 -2.489 13.568 1.00 92.94 94 LYS A C 1
ATOM 752 O O . LYS A 1 94 ? -11.110 -1.313 13.215 1.00 92.94 94 LYS A O 1
ATOM 757 N N . VAL A 1 95 ? -10.081 -3.312 13.251 1.00 93.19 95 VAL A N 1
ATOM 758 C CA . VAL A 1 95 ? -8.915 -2.923 12.450 1.00 93.19 95 VAL A CA 1
ATOM 759 C C . VAL A 1 95 ? -8.702 -3.971 11.362 1.00 93.19 95 VAL A C 1
ATOM 761 O O . VAL A 1 95 ? -8.788 -5.170 11.617 1.00 93.19 95 VAL A O 1
ATOM 764 N N . ILE A 1 96 ? -8.448 -3.520 10.132 1.00 91.31 96 ILE A N 1
ATOM 765 C CA . ILE A 1 96 ? -7.999 -4.383 9.036 1.00 91.31 96 ILE A CA 1
ATOM 766 C C . ILE A 1 96 ? -6.568 -3.996 8.706 1.00 91.31 96 ILE A C 1
ATOM 768 O O . ILE A 1 96 ? -6.300 -2.888 8.242 1.00 91.31 96 ILE A O 1
ATOM 772 N N . LYS A 1 97 ? -5.655 -4.943 8.900 1.00 90.38 97 LYS A N 1
ATOM 773 C CA . LYS A 1 97 ? -4.263 -4.814 8.495 1.00 90.38 97 LYS A CA 1
ATOM 774 C C . LYS A 1 97 ? -4.055 -5.509 7.156 1.00 90.38 97 LYS A C 1
ATOM 776 O O . LYS A 1 97 ? -4.318 -6.702 7.015 1.00 90.38 97 LYS A O 1
ATOM 781 N N . THR A 1 98 ? -3.568 -4.763 6.170 1.00 84.31 98 THR A N 1
ATOM 782 C CA . THR A 1 98 ? -3.221 -5.325 4.859 1.00 84.31 98 THR A CA 1
ATOM 783 C C . THR A 1 98 ? -1.746 -5.709 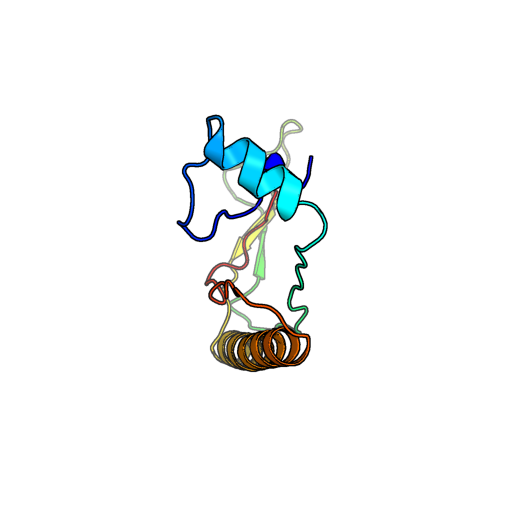4.848 1.00 84.31 98 THR A C 1
ATOM 785 O O . THR A 1 98 ? -0.901 -4.964 5.337 1.00 84.31 98 THR A O 1
ATOM 788 N N . GLY A 1 99 ? -1.429 -6.888 4.309 1.00 77.62 99 GLY A N 1
ATOM 789 C CA . GLY A 1 99 ? -0.045 -7.338 4.177 1.00 77.62 99 GLY A CA 1
ATOM 790 C C . GLY A 1 99 ? 0.773 -6.445 3.230 1.00 77.62 99 GLY A C 1
ATOM 791 O O . GLY A 1 99 ? 0.207 -5.779 2.365 1.00 77.62 99 GLY A O 1
ATOM 792 N N . PRO A 1 100 ? 2.113 -6.472 3.323 1.00 70.94 100 PRO A N 1
ATOM 793 C CA . PRO A 1 100 ? 3.001 -5.549 2.604 1.00 70.94 100 PRO A CA 1
ATOM 794 C C . PRO A 1 100 ? 2.981 -5.690 1.070 1.00 70.94 100 PRO A C 1
ATOM 796 O O . PRO A 1 100 ? 3.590 -4.885 0.367 1.00 70.94 100 PRO A O 1
ATOM 799 N N . GLY A 1 101 ? 2.312 -6.717 0.533 1.00 74.31 101 GLY A N 1
ATOM 800 C CA . GLY A 1 101 ? 2.408 -7.093 -0.874 1.00 74.31 101 GLY A CA 1
ATOM 801 C C . GLY A 1 101 ? 3.832 -7.516 -1.258 1.00 74.31 101 GLY A C 1
ATOM 802 O O . GLY A 1 101 ? 4.747 -7.549 -0.438 1.00 74.31 101 GLY A O 1
ATOM 803 N N . ASN A 1 102 ? 4.031 -7.876 -2.526 1.00 71.62 102 ASN A N 1
ATOM 804 C CA . ASN A 1 102 ? 5.354 -8.274 -3.035 1.00 71.62 102 ASN A CA 1
ATOM 805 C C . ASN A 1 102 ? 5.752 -7.568 -4.342 1.00 71.62 102 ASN A C 1
ATOM 807 O O . ASN A 1 102 ? 6.922 -7.620 -4.728 1.00 71.62 102 ASN A O 1
ATOM 811 N N . ALA A 1 103 ? 4.813 -6.919 -5.034 1.00 70.25 103 ALA A N 1
ATOM 812 C CA . ALA A 1 103 ? 5.050 -6.316 -6.339 1.00 70.25 103 ALA A CA 1
ATOM 813 C C . ALA A 1 103 ? 5.145 -4.789 -6.235 1.00 70.25 103 ALA A C 1
ATOM 815 O O . ALA A 1 103 ? 4.253 -4.150 -5.687 1.00 70.25 103 ALA A O 1
ATOM 816 N N . MET A 1 104 ? 6.208 -4.220 -6.810 1.00 80.88 104 MET A N 1
ATOM 817 C CA . MET A 1 104 ? 6.324 -2.782 -7.080 1.00 80.88 104 MET A CA 1
ATOM 818 C C . MET A 1 104 ? 5.894 -2.506 -8.524 1.00 80.88 104 MET A C 1
ATOM 820 O O . MET A 1 104 ? 6.696 -2.084 -9.349 1.00 80.88 104 MET A O 1
ATOM 824 N N . GLY A 1 105 ? 4.654 -2.873 -8.848 1.00 75.38 105 GLY A N 1
ATOM 825 C CA . GLY A 1 105 ? 4.062 -2.618 -10.160 1.00 75.38 105 GLY A CA 1
ATOM 826 C C . GLY A 1 105 ? 3.391 -1.249 -10.218 1.00 75.38 105 GLY A C 1
ATOM 827 O O . GLY A 1 105 ? 3.130 -0.637 -9.183 1.00 75.38 105 GLY A O 1
ATOM 828 N N . ALA A 1 106 ? 3.083 -0.789 -11.429 1.00 73.81 106 ALA A N 1
ATOM 829 C CA . ALA A 1 106 ? 2.216 0.366 -11.603 1.00 73.81 106 ALA A CA 1
ATOM 830 C C . ALA A 1 106 ? 0.829 0.054 -11.018 1.00 73.81 106 ALA A C 1
ATOM 832 O O . ALA A 1 106 ? 0.241 -0.987 -11.314 1.00 73.81 106 ALA A O 1
ATOM 833 N N . THR A 1 107 ? 0.321 0.951 -10.180 1.00 62.81 107 THR A N 1
ATOM 834 C CA . THR A 1 107 ? -1.064 0.940 -9.705 1.00 62.81 107 THR A CA 1
ATOM 835 C C . THR A 1 107 ? -1.821 2.029 -10.455 1.00 62.81 107 THR A C 1
ATOM 837 O O . THR A 1 107 ? -1.410 3.188 -10.397 1.00 62.81 107 THR A O 1
ATOM 840 N N . THR A 1 108 ? -2.877 1.650 -11.175 1.00 43.38 108 THR A N 1
ATOM 841 C CA . THR A 1 108 ? -3.812 2.558 -11.864 1.00 43.38 108 THR A CA 1
ATOM 842 C C . THR A 1 108 ? -5.018 2.873 -11.002 1.00 43.38 108 THR A C 1
ATOM 844 O O . THR A 1 108 ? -5.523 1.911 -10.377 1.00 43.38 108 THR A O 1
#